Protein AF-A0A2T8IAJ4-F1 (afdb_monomer_lite)

Structure (mmCIF, N/CA/C/O backbone):
data_AF-A0A2T8IAJ4-F1
#
_entry.id   AF-A0A2T8IAJ4-F1
#
loop_
_atom_site.group_PDB
_atom_site.id
_atom_site.type_symbol
_atom_site.label_atom_id
_atom_site.label_alt_id
_atom_site.label_comp_id
_atom_site.label_asym_id
_atom_site.label_entity_id
_atom_site.label_seq_id
_atom_site.pdbx_PDB_ins_code
_atom_site.Cartn_x
_atom_site.Cartn_y
_atom_site.Cartn_z
_atom_site.occupancy
_atom_site.B_iso_or_equiv
_atom_site.auth_seq_id
_atom_site.auth_comp_id
_atom_site.auth_asym_id
_atom_site.auth_atom_id
_atom_site.pdbx_PDB_model_num
ATOM 1 N N . MET A 1 1 ? 11.939 7.339 -14.508 1.00 41.97 1 MET A N 1
ATOM 2 C CA . MET A 1 1 ? 11.240 7.092 -13.224 1.00 41.97 1 MET A CA 1
ATOM 3 C C . MET A 1 1 ? 10.859 5.625 -13.184 1.00 41.97 1 MET A C 1
ATOM 5 O O . MET A 1 1 ? 10.717 5.041 -14.252 1.00 41.97 1 MET A O 1
ATOM 9 N N . ALA A 1 2 ? 10.735 5.031 -12.002 1.00 38.81 2 ALA A N 1
ATOM 10 C CA . ALA A 1 2 ? 10.486 3.601 -11.859 1.00 38.81 2 ALA A CA 1
ATOM 11 C C . ALA A 1 2 ? 9.264 3.359 -10.969 1.00 38.81 2 ALA A C 1
ATOM 13 O O . ALA A 1 2 ? 9.133 3.979 -9.912 1.00 38.81 2 ALA A O 1
ATOM 14 N N . LEU A 1 3 ? 8.373 2.461 -11.394 1.00 39.28 3 LEU A N 1
ATOM 15 C CA . LEU A 1 3 ? 7.238 2.031 -10.581 1.00 39.28 3 LEU A CA 1
ATOM 16 C C . LEU A 1 3 ? 7.449 0.624 -10.033 1.00 39.28 3 LEU A C 1
ATOM 18 O O . LEU A 1 3 ? 7.716 -0.317 -10.775 1.00 39.28 3 LEU A O 1
ATOM 22 N N . LEU A 1 4 ? 7.289 0.491 -8.726 1.00 46.84 4 LEU A N 1
ATOM 23 C CA . LEU A 1 4 ? 7.459 -0.743 -7.983 1.00 46.84 4 LEU A CA 1
ATOM 24 C C . LEU A 1 4 ? 6.088 -1.377 -7.756 1.00 46.84 4 LEU A C 1
ATOM 26 O O . LEU A 1 4 ? 5.182 -0.752 -7.197 1.00 46.84 4 LEU A O 1
ATOM 30 N N . ALA A 1 5 ? 5.927 -2.603 -8.246 1.00 44.56 5 ALA A N 1
ATOM 31 C CA . ALA A 1 5 ? 4.664 -3.324 -8.228 1.00 44.56 5 ALA A CA 1
ATOM 32 C C . ALA A 1 5 ? 4.639 -4.342 -7.079 1.00 44.56 5 ALA A C 1
ATOM 34 O O . ALA A 1 5 ? 5.303 -5.372 -7.156 1.00 44.56 5 ALA A O 1
ATOM 35 N N . GLY A 1 6 ? 3.836 -4.081 -6.045 1.00 43.84 6 GLY A N 1
ATOM 36 C CA . GLY A 1 6 ? 3.413 -5.094 -5.077 1.00 43.84 6 GLY A CA 1
ATOM 37 C C . GLY A 1 6 ? 2.005 -5.569 -5.431 1.00 43.84 6 GLY A C 1
ATOM 38 O O . GLY A 1 6 ? 1.082 -4.761 -5.503 1.00 43.84 6 GLY A O 1
ATOM 39 N N . LYS A 1 7 ? 1.809 -6.867 -5.687 1.00 41.94 7 LYS A N 1
ATOM 40 C CA . LYS A 1 7 ? 0.463 -7.419 -5.920 1.00 41.94 7 LYS A CA 1
ATOM 41 C C . LYS A 1 7 ? -0.254 -7.565 -4.581 1.00 41.94 7 LYS A C 1
ATOM 43 O O . LYS A 1 7 ? 0.134 -8.390 -3.762 1.00 41.94 7 LYS A O 1
ATOM 48 N N . MET A 1 8 ? -1.322 -6.801 -4.376 1.00 47.12 8 MET A N 1
ATOM 49 C CA . MET A 1 8 ? -2.191 -6.968 -3.212 1.00 47.12 8 MET A CA 1
ATOM 50 C C . MET A 1 8 ? -3.270 -8.019 -3.482 1.00 47.12 8 MET A C 1
ATOM 52 O O . MET A 1 8 ? -3.908 -8.016 -4.533 1.00 47.12 8 MET A O 1
ATOM 56 N N . LEU A 1 9 ? -3.504 -8.906 -2.511 1.00 38.12 9 LEU A N 1
ATOM 57 C CA . LEU A 1 9 ? -4.475 -10.005 -2.615 1.00 38.12 9 LEU A CA 1
ATOM 58 C C . LEU A 1 9 ? -5.946 -9.548 -2.523 1.00 38.12 9 LEU A C 1
ATOM 60 O O . LEU A 1 9 ? -6.842 -10.307 -2.891 1.00 38.12 9 LEU A O 1
ATOM 64 N N . HIS A 1 10 ? -6.220 -8.309 -2.092 1.00 46.50 10 HIS A N 1
ATOM 65 C CA . HIS A 1 10 ? -7.581 -7.794 -1.905 1.00 46.50 10 HIS A CA 1
ATOM 66 C C . HIS A 1 10 ? -7.793 -6.387 -2.477 1.00 46.50 10 HIS A C 1
ATOM 68 O O . HIS A 1 10 ? -6.981 -5.490 -2.279 1.00 46.50 10 HIS A O 1
ATOM 74 N N . LYS A 1 11 ? -8.942 -6.188 -3.145 1.00 48.12 11 LYS A N 1
ATOM 75 C CA . LYS A 1 11 ? -9.409 -4.883 -3.646 1.00 48.12 11 LYS A CA 1
ATOM 76 C C . LYS A 1 11 ? -10.059 -4.078 -2.509 1.00 48.12 11 LYS A C 1
ATOM 78 O O . LYS A 1 11 ? -11.128 -4.488 -2.047 1.00 48.12 11 LYS A O 1
ATOM 83 N N . PRO A 1 12 ? -9.492 -2.940 -2.076 1.00 52.91 12 PRO A N 1
ATOM 84 C CA . PRO A 1 12 ? -10.069 -2.149 -0.996 1.00 52.91 12 PRO A CA 1
ATOM 85 C C . PRO A 1 12 ? -11.301 -1.355 -1.468 1.00 52.91 12 PRO A C 1
ATOM 87 O O . PRO A 1 12 ? -11.383 -0.925 -2.621 1.00 52.91 12 PRO A O 1
ATOM 90 N N . LYS A 1 13 ? -12.269 -1.132 -0.569 1.00 61.12 13 LYS A N 1
ATOM 91 C CA . LYS A 1 13 ? -13.369 -0.169 -0.782 1.00 61.12 13 LYS A CA 1
ATOM 92 C C . LYS A 1 13 ? -12.798 1.251 -0.942 1.00 61.12 13 LYS A C 1
ATOM 94 O O . LYS A 1 13 ? -11.715 1.540 -0.453 1.00 61.12 13 LYS A O 1
ATOM 99 N N . GLN A 1 14 ? -13.527 2.154 -1.600 1.00 60.19 14 GLN A N 1
ATOM 100 C CA . GLN A 1 14 ? -13.014 3.482 -1.979 1.00 60.19 14 GLN A CA 1
ATOM 101 C C . GLN A 1 14 ? -12.455 4.308 -0.800 1.00 60.19 14 GLN A C 1
ATOM 103 O O . GLN A 1 14 ? -11.420 4.942 -0.962 1.00 60.19 14 GLN A O 1
ATOM 108 N N . TYR A 1 15 ? -13.058 4.209 0.390 1.00 72.31 15 TYR A N 1
ATOM 109 C CA . TYR A 1 15 ? -12.561 4.871 1.604 1.00 72.31 15 TYR A CA 1
ATOM 110 C C . TYR A 1 15 ? -11.241 4.275 2.135 1.00 72.31 15 TYR A C 1
ATOM 112 O O . TYR A 1 15 ? -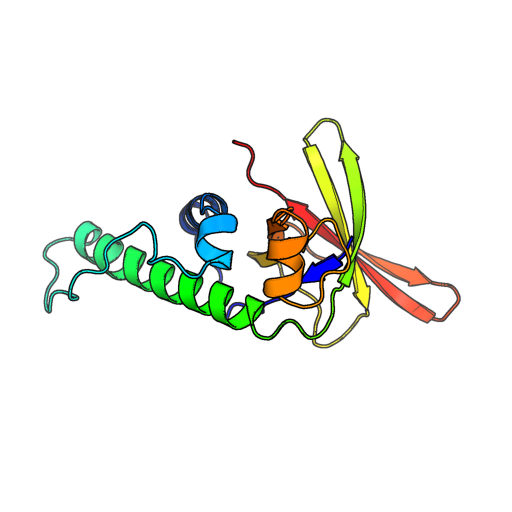10.393 5.012 2.618 1.00 72.31 15 TYR A O 1
ATOM 120 N N . LEU A 1 16 ? -11.022 2.959 1.986 1.00 78.56 16 LEU A N 1
ATOM 121 C CA . LEU A 1 16 ? -9.751 2.311 2.342 1.00 78.56 16 LEU A CA 1
ATOM 122 C C . LEU A 1 16 ? -8.620 2.794 1.430 1.00 78.56 16 LEU A C 1
ATOM 124 O O . LEU A 1 16 ? -7.495 2.960 1.876 1.00 78.56 16 LEU A O 1
ATOM 128 N N . VAL A 1 17 ? -8.914 3.016 0.145 1.00 76.88 17 VAL A N 1
ATOM 129 C CA . VAL A 1 17 ? -7.918 3.511 -0.815 1.00 76.88 17 VAL A CA 1
ATOM 130 C C . VAL A 1 17 ? -7.477 4.928 -0.458 1.00 76.88 17 VAL A C 1
ATOM 132 O O . VAL A 1 17 ? -6.286 5.211 -0.490 1.00 76.88 17 VAL A O 1
ATOM 135 N N . GLU A 1 18 ? -8.416 5.809 -0.119 1.00 80.38 18 GLU A N 1
ATOM 136 C CA . GLU A 1 18 ? -8.105 7.180 0.304 1.00 80.38 18 GLU A CA 1
ATOM 137 C C . GLU A 1 18 ? -7.260 7.189 1.582 1.00 80.38 18 GLU A C 1
ATOM 139 O O . GLU A 1 18 ? -6.265 7.903 1.651 1.00 80.38 18 GLU A O 1
ATOM 144 N N . GLU A 1 19 ? -7.584 6.327 2.546 1.00 86.31 19 GLU A N 1
ATOM 145 C CA . GLU A 1 19 ? -6.807 6.196 3.777 1.00 86.31 19 GLU A CA 1
ATOM 146 C C . GLU A 1 19 ? -5.396 5.648 3.534 1.00 86.31 19 GLU A C 1
ATOM 148 O O . GLU A 1 19 ? -4.432 6.209 4.043 1.00 86.31 19 GLU A O 1
ATOM 153 N N . VAL A 1 20 ? -5.226 4.616 2.705 1.00 85.12 20 VAL A N 1
ATOM 154 C CA . VAL A 1 20 ? -3.886 4.090 2.383 1.00 85.12 20 VAL A CA 1
ATOM 155 C C . VAL A 1 20 ? -3.047 5.125 1.636 1.00 85.12 20 VAL A C 1
ATOM 157 O O . VAL A 1 20 ? -1.858 5.276 1.909 1.00 85.12 20 VAL A O 1
ATOM 160 N N . LEU A 1 21 ? -3.658 5.876 0.716 1.00 83.00 21 LEU A N 1
ATOM 161 C CA . LEU A 1 21 ? -2.965 6.956 0.017 1.00 83.00 21 LEU A CA 1
ATOM 162 C C . LEU A 1 21 ? -2.614 8.140 0.937 1.00 83.00 21 LEU A C 1
ATOM 164 O O . LEU A 1 21 ? -1.784 8.963 0.554 1.00 83.00 21 LEU A O 1
ATOM 168 N N . SER A 1 22 ? -3.215 8.213 2.131 1.00 83.38 22 SER A N 1
ATOM 169 C CA . SER A 1 22 ? -2.906 9.218 3.153 1.00 83.38 22 SER A CA 1
ATOM 170 C C . SER A 1 22 ? -1.656 8.965 3.955 1.00 83.38 22 SER A C 1
ATOM 172 O O . SER A 1 22 ? -1.155 9.874 4.621 1.00 83.38 22 SER A O 1
ATOM 174 N N . TRP A 1 23 ? -1.154 7.738 3.915 1.00 86.56 23 TRP A N 1
ATOM 175 C CA . TRP A 1 23 ? -0.041 7.365 4.755 1.00 86.56 23 TRP A CA 1
ATOM 176 C C . TRP A 1 23 ? 1.245 8.053 4.320 1.00 86.56 23 TRP A C 1
ATOM 178 O O . TRP A 1 23 ? 1.561 8.196 3.138 1.00 86.56 23 TRP A O 1
ATOM 188 N N . SER A 1 24 ? 2.022 8.440 5.325 1.00 86.06 24 SER A N 1
ATOM 189 C CA . SER A 1 24 ? 3.367 8.955 5.136 1.00 86.06 24 SER A CA 1
ATOM 190 C C . SER A 1 24 ? 4.256 7.852 4.567 1.00 86.06 24 SER A C 1
ATOM 192 O O . SER A 1 24 ? 4.633 6.909 5.264 1.00 86.06 24 SER A O 1
ATOM 194 N N . VAL A 1 25 ? 4.620 7.982 3.290 1.00 83.31 25 VAL A N 1
ATOM 195 C CA . VAL A 1 25 ? 5.562 7.059 2.637 1.00 83.31 25 VAL A CA 1
ATOM 196 C C . VAL A 1 25 ? 6.898 7.052 3.364 1.00 83.31 25 VAL A C 1
ATOM 198 O O . VAL A 1 25 ? 7.505 5.997 3.504 1.00 83.31 25 VAL A O 1
ATOM 201 N N . HIS A 1 26 ? 7.327 8.200 3.891 1.00 84.62 26 HIS A N 1
ATOM 202 C CA . HIS A 1 26 ? 8.533 8.281 4.702 1.00 84.62 26 HIS A CA 1
ATOM 203 C C . HIS A 1 26 ? 8.447 7.396 5.951 1.00 84.62 26 HIS A C 1
ATOM 205 O O . HIS A 1 26 ? 9.375 6.635 6.206 1.00 84.62 26 HIS A O 1
ATOM 211 N N . ASP A 1 27 ? 7.332 7.437 6.688 1.00 88.25 27 ASP A N 1
ATOM 212 C CA . ASP A 1 27 ? 7.157 6.621 7.896 1.00 88.25 27 ASP A CA 1
ATOM 213 C C . ASP A 1 27 ? 7.130 5.119 7.578 1.00 88.25 27 ASP A C 1
ATOM 215 O O . ASP A 1 27 ? 7.699 4.325 8.329 1.00 88.25 27 ASP A O 1
ATOM 219 N N . ILE A 1 28 ? 6.549 4.738 6.436 1.00 86.69 28 ILE A N 1
ATOM 220 C CA . ILE A 1 28 ? 6.593 3.361 5.922 1.00 86.69 28 ILE A CA 1
ATOM 221 C C . ILE A 1 28 ? 8.036 2.964 5.572 1.00 86.69 28 ILE A C 1
ATOM 223 O O . ILE A 1 28 ? 8.492 1.890 5.960 1.00 86.69 28 ILE A O 1
ATOM 227 N N . LEU A 1 29 ? 8.780 3.832 4.874 1.00 84.44 29 LEU A N 1
ATOM 228 C CA . LEU A 1 29 ? 10.162 3.569 4.460 1.00 84.44 29 LEU A CA 1
ATOM 229 C C . LEU A 1 29 ? 11.094 3.338 5.654 1.00 84.44 29 LEU A C 1
ATOM 231 O O . LEU A 1 29 ? 11.974 2.488 5.577 1.00 84.44 29 LEU A O 1
ATOM 235 N N . ILE A 1 30 ? 10.902 4.061 6.759 1.00 88.19 30 ILE A N 1
ATOM 236 C CA . ILE A 1 30 ? 11.674 3.855 7.996 1.00 88.19 30 ILE A CA 1
ATOM 237 C C . ILE A 1 30 ? 11.054 2.803 8.927 1.00 88.19 30 ILE A C 1
ATOM 239 O O . ILE A 1 30 ? 11.520 2.644 10.053 1.00 88.19 30 ILE A O 1
ATOM 243 N N . GLN A 1 31 ? 10.017 2.092 8.471 1.00 86.81 31 GLN A N 1
ATOM 244 C CA . GLN A 1 31 ? 9.326 1.028 9.204 1.00 86.81 31 GLN A CA 1
ATOM 245 C C . GLN A 1 31 ? 8.823 1.460 10.587 1.00 86.81 31 GLN A C 1
ATOM 247 O O . GLN A 1 31 ? 8.925 0.720 11.569 1.00 86.81 31 GLN A O 1
ATOM 252 N N . LYS A 1 32 ? 8.264 2.668 10.689 1.00 91.38 32 LYS A N 1
ATOM 253 C CA . LYS A 1 32 ? 7.556 3.062 11.910 1.00 91.38 32 LYS A CA 1
ATOM 254 C C . LYS A 1 32 ? 6.336 2.161 12.146 1.00 91.38 32 LYS A C 1
ATOM 256 O O . LYS A 1 32 ? 5.818 1.551 11.210 1.00 91.38 32 LYS A O 1
ATOM 261 N N . PRO A 1 33 ? 5.836 2.096 13.389 1.00 89.69 33 PRO A N 1
ATOM 262 C CA . PRO A 1 33 ? 4.530 1.511 13.651 1.00 89.69 33 PRO A CA 1
ATOM 263 C C . PRO A 1 33 ? 3.439 2.195 12.806 1.00 89.69 33 PRO A C 1
ATOM 265 O O . PRO A 1 33 ? 3.539 3.404 12.562 1.00 89.69 33 PRO A O 1
ATOM 268 N N . PRO A 1 34 ? 2.397 1.457 12.383 1.00 89.06 34 PRO A N 1
ATOM 269 C CA . PRO A 1 34 ? 1.283 2.033 11.639 1.00 89.06 34 PRO A CA 1
ATOM 270 C C . PRO A 1 34 ? 0.602 3.160 12.437 1.00 89.06 34 PRO A C 1
ATOM 272 O O . PRO A 1 34 ? 0.543 3.097 13.667 1.00 89.06 34 PRO A O 1
ATOM 275 N N . PRO A 1 35 ? 0.031 4.179 11.767 1.00 85.25 35 PRO A N 1
ATOM 276 C CA . PRO A 1 35 ? -0.564 5.353 12.417 1.00 85.25 35 PRO A CA 1
ATOM 277 C C . PRO A 1 35 ? -1.944 5.086 13.051 1.00 85.25 35 PRO A C 1
ATOM 279 O O . PRO A 1 35 ? -2.682 6.020 13.360 1.00 85.25 35 PRO A O 1
ATOM 282 N N . PHE A 1 36 ? -2.319 3.821 13.232 1.00 85.44 36 PHE A N 1
ATOM 283 C CA . PHE A 1 36 ? -3.607 3.387 13.761 1.00 85.44 36 PHE A CA 1
ATOM 284 C C . PHE A 1 36 ? -3.417 2.227 14.738 1.00 85.44 36 PHE A C 1
ATOM 286 O O . PHE A 1 36 ? -2.457 1.462 14.659 1.00 85.44 36 PHE A O 1
ATOM 293 N N . MET A 1 37 ? -4.363 2.086 15.662 1.00 84.12 37 MET A N 1
ATOM 294 C CA . MET A 1 37 ? -4.344 1.032 16.672 1.00 84.12 37 MET A CA 1
ATOM 295 C C . MET A 1 37 ? -5.182 -0.156 16.215 1.00 84.12 37 MET A C 1
ATOM 297 O O . MET A 1 37 ? -6.328 0.007 15.795 1.00 84.12 37 MET A O 1
ATOM 301 N N . VAL A 1 38 ? -4.633 -1.360 16.343 1.00 84.75 38 VAL A N 1
ATOM 302 C CA . VAL A 1 38 ? -5.407 -2.596 16.218 1.00 84.75 38 VAL A CA 1
ATOM 303 C C . VAL A 1 38 ? -5.789 -3.059 17.613 1.00 84.75 38 VAL A C 1
ATOM 305 O O . VAL A 1 38 ? -4.930 -3.382 18.431 1.00 84.75 38 VAL A O 1
ATOM 308 N N . GLU A 1 39 ? -7.088 -3.059 17.885 1.00 84.75 39 GLU A N 1
ATOM 309 C CA . GLU A 1 39 ? -7.646 -3.605 19.116 1.00 84.75 39 GLU A CA 1
ATOM 310 C C . GLU A 1 39 ? -7.940 -5.099 18.944 1.00 84.75 39 GLU A C 1
ATOM 312 O O .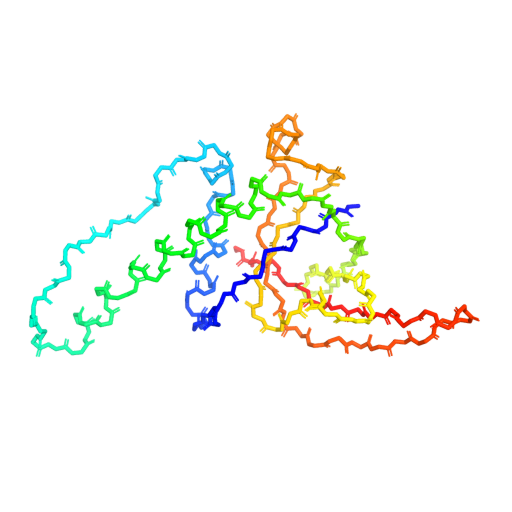 GLU A 1 39 ? -8.148 -5.592 17.832 1.00 84.75 39 GLU A O 1
ATOM 317 N N . THR A 1 40 ? -7.969 -5.830 20.056 1.00 86.50 40 THR A N 1
ATOM 318 C CA . THR A 1 40 ? -8.397 -7.231 20.068 1.00 86.50 40 THR A CA 1
ATOM 319 C C . THR A 1 40 ? -9.812 -7.345 19.509 1.00 86.50 40 THR A C 1
ATOM 321 O O . THR A 1 40 ? -10.712 -6.644 19.970 1.00 86.50 40 THR A O 1
ATOM 324 N N . ILE A 1 41 ? -10.022 -8.248 18.545 1.00 86.38 41 ILE A N 1
ATOM 325 C CA . ILE A 1 41 ? -11.347 -8.499 17.964 1.00 86.38 41 ILE A CA 1
ATOM 326 C C . ILE A 1 41 ? -12.289 -8.978 19.077 1.00 86.38 41 ILE A C 1
ATOM 328 O O . ILE A 1 41 ? -12.020 -10.021 19.682 1.00 86.38 41 ILE A O 1
ATOM 332 N N . PRO A 1 42 ? -13.392 -8.262 19.351 1.00 85.44 42 PRO A N 1
ATOM 333 C CA . PRO A 1 42 ? -14.411 -8.739 20.272 1.00 85.44 42 PRO A CA 1
ATOM 334 C C . PRO A 1 42 ? -14.992 -10.074 19.802 1.00 85.44 42 PRO A C 1
ATOM 336 O O . PRO A 1 42 ? -15.208 -10.284 18.609 1.00 85.44 42 PRO A O 1
ATOM 339 N N . THR A 1 43 ? -15.308 -10.969 20.736 1.00 89.38 43 THR A N 1
ATOM 340 C CA . THR A 1 43 ? -15.987 -12.236 20.410 1.00 89.38 43 THR A CA 1
ATOM 341 C C . THR A 1 43 ? -17.416 -12.023 19.914 1.00 89.38 43 THR A C 1
ATOM 343 O O . THR A 1 43 ? -17.970 -12.892 19.248 1.00 89.38 43 THR A O 1
ATOM 346 N N . GLU A 1 44 ? -18.012 -10.869 20.221 1.00 90.38 44 GLU A N 1
ATOM 347 C CA . GLU A 1 44 ? -19.379 -10.509 19.859 1.00 90.38 44 GLU A CA 1
ATOM 348 C C . GLU A 1 44 ? -19.472 -9.027 19.485 1.00 90.38 44 GLU A C 1
ATOM 350 O O . GLU A 1 44 ? -18.801 -8.175 20.070 1.00 90.38 44 GLU A O 1
ATOM 355 N N . PHE A 1 45 ? -20.360 -8.710 18.543 1.00 89.50 45 PHE A N 1
ATOM 356 C CA . PHE A 1 45 ? -20.636 -7.343 18.110 1.00 89.50 45 PHE A CA 1
ATOM 357 C C . PHE A 1 45 ? -22.107 -7.018 18.331 1.00 89.50 45 PHE A C 1
ATOM 359 O O . PHE A 1 45 ? -22.984 -7.740 17.862 1.00 89.50 45 PHE A O 1
ATOM 366 N N . LYS A 1 46 ? -22.386 -5.907 19.021 1.00 85.56 46 LYS A N 1
ATOM 367 C CA . LYS A 1 46 ? -23.765 -5.474 19.295 1.00 85.56 46 LYS A CA 1
ATOM 368 C C . LYS A 1 46 ? -24.419 -4.826 18.078 1.00 85.56 46 LYS A C 1
ATOM 370 O O . LYS A 1 46 ? -25.626 -4.948 17.895 1.00 85.56 46 LYS A O 1
ATOM 375 N N . ILE A 1 47 ? -23.626 -4.137 17.257 1.00 84.50 47 ILE A N 1
ATOM 376 C CA . ILE A 1 47 ? -24.080 -3.442 16.050 1.00 84.50 47 ILE A CA 1
ATOM 377 C C . ILE A 1 47 ? -23.068 -3.598 14.909 1.00 84.50 47 ILE A C 1
ATOM 379 O O . ILE A 1 47 ? -21.868 -3.761 15.126 1.00 84.50 47 ILE A O 1
ATOM 383 N N . GLY A 1 48 ? -23.548 -3.500 13.665 1.00 81.00 48 GLY A N 1
ATOM 384 C CA . GLY A 1 48 ? -22.711 -3.674 12.469 1.00 81.00 48 GLY A CA 1
ATOM 385 C C . GLY A 1 48 ? -21.610 -2.617 12.291 1.00 81.00 48 GLY A C 1
ATOM 386 O O . GLY A 1 48 ? -20.628 -2.866 11.589 1.00 81.00 48 GLY A O 1
ATOM 387 N N . VAL A 1 49 ? -21.743 -1.454 12.937 1.00 80.44 49 VAL A N 1
ATOM 388 C CA . VAL A 1 49 ? -20.708 -0.406 12.943 1.00 80.44 49 VAL A CA 1
ATOM 389 C C . VAL A 1 49 ? -19.470 -0.875 13.708 1.00 80.44 49 VAL A C 1
ATOM 391 O O . VAL A 1 49 ? -18.363 -0.740 13.192 1.00 80.44 49 VAL A O 1
ATOM 394 N N . ASP A 1 50 ? -19.652 -1.498 14.875 1.00 79.88 50 ASP A N 1
ATOM 395 C CA . ASP A 1 50 ? -18.550 -2.016 15.696 1.00 79.88 50 ASP A CA 1
ATOM 396 C C . ASP A 1 50 ? -17.804 -3.137 14.968 1.00 79.88 50 ASP A C 1
ATOM 398 O O . ASP A 1 50 ? -16.575 -3.147 14.928 1.00 79.88 50 ASP A O 1
ATOM 402 N N . TYR A 1 51 ? -18.555 -4.028 14.309 1.00 84.19 51 TYR A N 1
ATOM 403 C CA . TYR A 1 51 ? -17.993 -5.060 13.436 1.00 84.19 51 TYR A CA 1
ATOM 404 C C . TYR A 1 51 ? -17.136 -4.438 12.331 1.00 84.19 51 TYR A C 1
ATOM 406 O O . TYR A 1 51 ? -15.966 -4.777 12.164 1.00 84.19 51 TYR A O 1
ATOM 414 N N . SER A 1 52 ? -17.703 -3.482 11.592 1.00 83.44 52 SER A N 1
ATOM 415 C CA . SER A 1 52 ? -17.011 -2.852 10.465 1.00 83.44 52 SER A CA 1
ATOM 416 C C . SER A 1 52 ? -15.734 -2.143 10.915 1.00 83.44 52 SER A C 1
ATOM 418 O O . SER A 1 52 ? -14.720 -2.241 10.230 1.00 83.44 52 SER A O 1
ATOM 420 N N . LYS A 1 53 ? -15.760 -1.480 12.077 1.00 81.25 53 LYS A N 1
ATOM 421 C CA . LYS A 1 53 ? -14.607 -0.775 12.646 1.00 81.25 53 LYS A CA 1
ATOM 422 C C . LYS A 1 53 ? -13.501 -1.731 13.105 1.00 81.25 53 LYS A C 1
ATOM 424 O O . LYS A 1 53 ? -12.336 -1.468 12.822 1.00 81.25 53 LYS A O 1
ATOM 429 N N . ALA A 1 54 ? -13.845 -2.843 13.758 1.00 82.12 54 ALA A N 1
ATOM 430 C CA . ALA A 1 54 ? -12.856 -3.817 14.227 1.00 82.12 54 ALA A CA 1
ATOM 431 C C . ALA A 1 54 ? -12.069 -4.445 13.066 1.00 82.12 54 ALA A C 1
ATOM 433 O O . ALA A 1 54 ? -10.843 -4.531 13.110 1.00 82.12 54 ALA A O 1
ATOM 434 N N . PHE A 1 55 ? -12.761 -4.824 11.989 1.00 87.12 55 PHE A N 1
ATOM 435 C CA . PHE A 1 55 ? -12.108 -5.399 10.811 1.00 87.12 55 PHE A CA 1
ATOM 436 C C . PHE A 1 55 ? -11.432 -4.355 9.918 1.00 87.12 55 PHE A C 1
ATOM 438 O O . PHE A 1 55 ? -10.481 -4.694 9.219 1.00 87.12 55 PHE A O 1
ATOM 445 N N . HIS A 1 56 ? -11.867 -3.092 9.956 1.00 87.62 56 HIS A N 1
ATOM 446 C CA . HIS A 1 56 ? -11.228 -1.999 9.216 1.00 87.62 56 HIS A CA 1
ATOM 447 C C . HIS A 1 56 ? -9.741 -1.871 9.555 1.00 87.62 56 HIS A C 1
ATOM 449 O O . HIS A 1 56 ? -8.901 -1.996 8.668 1.00 87.62 56 HIS A O 1
ATOM 455 N N . ASN A 1 57 ? -9.407 -1.720 10.840 1.00 86.38 57 ASN A N 1
ATOM 456 C CA . ASN A 1 57 ? -8.017 -1.530 11.268 1.00 86.38 57 ASN A CA 1
ATOM 457 C C . ASN A 1 57 ? -7.151 -2.771 11.009 1.00 86.38 57 ASN A C 1
ATOM 459 O O . ASN A 1 57 ? -5.962 -2.642 10.735 1.00 86.38 57 ASN A O 1
ATOM 463 N N . LEU A 1 58 ? -7.739 -3.969 11.047 1.00 88.88 58 LEU A N 1
ATOM 464 C CA . LEU A 1 58 ? -7.040 -5.206 10.691 1.00 88.88 58 LEU A CA 1
ATOM 465 C C . LEU A 1 58 ? -6.710 -5.276 9.205 1.00 88.88 58 LEU A C 1
ATOM 467 O O . LEU A 1 58 ? -5.597 -5.647 8.843 1.00 88.88 58 LEU A O 1
ATOM 471 N N . ILE A 1 59 ? -7.659 -4.890 8.350 1.00 89.06 59 ILE A N 1
ATOM 472 C CA . ILE A 1 59 ? -7.418 -4.793 6.911 1.00 89.06 59 ILE A CA 1
ATOM 473 C C . ILE A 1 59 ? -6.308 -3.774 6.656 1.00 89.06 59 ILE A C 1
ATOM 475 O O . ILE A 1 59 ? -5.383 -4.069 5.911 1.00 89.06 59 ILE A O 1
ATOM 479 N N . LEU A 1 60 ? -6.344 -2.607 7.301 1.00 88.31 60 LEU A N 1
ATOM 480 C CA . LEU A 1 60 ? -5.275 -1.618 7.171 1.00 88.31 60 LEU A CA 1
ATOM 481 C C . LEU A 1 60 ? -3.922 -2.146 7.658 1.00 88.31 60 LEU A C 1
ATOM 483 O O . LEU A 1 60 ? -2.919 -1.907 6.995 1.00 88.31 60 LEU A O 1
ATOM 487 N N . LEU A 1 61 ? -3.877 -2.890 8.767 1.00 90.06 61 LEU A N 1
ATOM 488 C CA . LEU A 1 61 ? -2.638 -3.489 9.268 1.00 90.06 61 LEU A CA 1
ATOM 489 C C . LEU A 1 61 ? -2.040 -4.469 8.253 1.00 90.06 61 LEU A C 1
ATOM 491 O O . LEU A 1 61 ? -0.842 -4.435 7.981 1.00 90.06 61 LEU A O 1
ATOM 495 N N . GLU A 1 62 ? -2.882 -5.311 7.663 1.00 89.38 62 GLU A N 1
ATOM 496 C CA . GLU A 1 62 ? -2.476 -6.242 6.614 1.00 89.38 62 GLU A CA 1
ATOM 497 C C . GLU A 1 62 ? -1.958 -5.493 5.377 1.00 89.38 62 GLU A C 1
ATOM 499 O O . GLU A 1 62 ? -0.930 -5.852 4.806 1.00 89.38 62 GLU A O 1
ATOM 504 N N . ILE A 1 63 ? -2.621 -4.406 4.971 1.00 86.94 63 ILE A N 1
ATOM 505 C CA . ILE A 1 63 ? -2.159 -3.563 3.860 1.00 86.94 63 ILE A CA 1
ATOM 506 C C . ILE A 1 63 ? -0.807 -2.915 4.192 1.00 86.94 63 ILE A C 1
ATOM 508 O O . ILE A 1 63 ? 0.090 -2.935 3.351 1.00 86.94 63 ILE A O 1
ATOM 512 N N . TRP A 1 64 ? -0.638 -2.388 5.407 1.00 88.62 64 TRP A N 1
ATOM 513 C CA . TRP A 1 64 ? 0.617 -1.801 5.879 1.00 88.62 64 TRP A CA 1
ATOM 514 C C . TRP A 1 64 ? 1.772 -2.797 5.771 1.00 88.62 64 TRP A C 1
ATOM 516 O O . TRP A 1 64 ? 2.779 -2.508 5.125 1.00 88.62 64 TRP A O 1
ATOM 526 N N . HIS A 1 65 ? 1.607 -4.001 6.326 1.00 87.00 65 HIS A N 1
ATOM 527 C CA . HIS A 1 65 ? 2.634 -5.040 6.257 1.00 87.00 65 HIS A CA 1
ATOM 528 C C . HIS A 1 65 ? 2.923 -5.491 4.826 1.00 87.00 65 HIS A C 1
ATOM 530 O O . HIS A 1 65 ? 4.086 -5.690 4.485 1.00 87.00 65 HIS A O 1
ATOM 536 N N . ASN A 1 66 ? 1.903 -5.592 3.971 1.00 84.19 66 ASN A N 1
ATOM 537 C CA . ASN A 1 66 ? 2.098 -5.931 2.564 1.00 84.19 66 ASN A CA 1
ATOM 538 C C . ASN A 1 66 ? 2.902 -4.857 1.815 1.00 84.19 66 ASN A C 1
ATOM 540 O O . ASN A 1 66 ? 3.767 -5.200 1.012 1.00 84.19 66 ASN A O 1
ATOM 544 N N . ILE A 1 67 ? 2.672 -3.568 2.095 1.00 82.94 67 ILE A N 1
ATOM 545 C CA . ILE A 1 67 ? 3.478 -2.479 1.520 1.00 82.94 67 ILE A CA 1
ATOM 546 C C . ILE A 1 67 ? 4.917 -2.549 2.042 1.00 82.94 67 ILE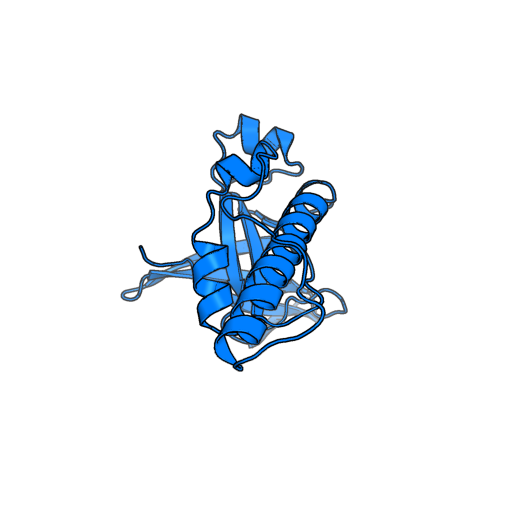 A C 1
ATOM 548 O O . ILE A 1 67 ? 5.848 -2.449 1.242 1.00 82.94 67 ILE A O 1
ATOM 552 N N . CYS A 1 68 ? 5.113 -2.759 3.348 1.00 84.50 68 CYS A N 1
ATOM 553 C CA . CYS A 1 68 ? 6.446 -2.942 3.918 1.00 84.50 68 CYS A CA 1
ATOM 554 C C . CYS A 1 68 ? 7.171 -4.118 3.245 1.00 84.50 68 CYS A C 1
ATOM 556 O O . CYS A 1 68 ? 8.242 -3.923 2.682 1.00 84.50 68 CYS A O 1
ATOM 558 N N . SER A 1 69 ? 6.564 -5.305 3.200 1.00 82.69 69 SER A N 1
ATOM 559 C CA . SER A 1 69 ? 7.165 -6.481 2.558 1.00 82.69 69 SER A CA 1
ATOM 560 C C . SER A 1 69 ? 7.496 -6.221 1.086 1.00 82.69 69 SER A C 1
ATOM 562 O O . SER A 1 69 ? 8.604 -6.503 0.641 1.00 82.69 69 SER A O 1
ATOM 564 N N . ALA A 1 70 ? 6.582 -5.606 0.329 1.00 77.38 70 ALA A N 1
ATOM 565 C CA . ALA A 1 70 ? 6.812 -5.297 -1.082 1.00 77.38 70 ALA A CA 1
ATOM 566 C C . ALA A 1 70 ? 7.964 -4.299 -1.305 1.00 77.38 70 ALA A C 1
ATOM 568 O O . ALA A 1 70 ? 8.629 -4.356 -2.338 1.00 77.38 70 ALA A O 1
ATOM 569 N N . MET A 1 71 ? 8.210 -3.387 -0.358 1.00 77.50 71 MET A N 1
ATOM 570 C CA . MET A 1 71 ? 9.365 -2.482 -0.393 1.00 77.50 71 MET A CA 1
ATOM 571 C C . MET A 1 71 ? 10.698 -3.190 -0.117 1.00 77.50 71 MET A C 1
ATOM 573 O O . MET A 1 71 ? 11.738 -2.689 -0.543 1.00 77.50 71 MET A O 1
ATOM 577 N N . ASP A 1 72 ? 10.688 -4.310 0.601 1.00 76.62 72 ASP A N 1
ATOM 578 C CA . ASP A 1 72 ? 11.893 -5.109 0.843 1.00 76.62 72 ASP A CA 1
ATOM 579 C C . ASP A 1 72 ? 12.220 -6.011 -0.356 1.00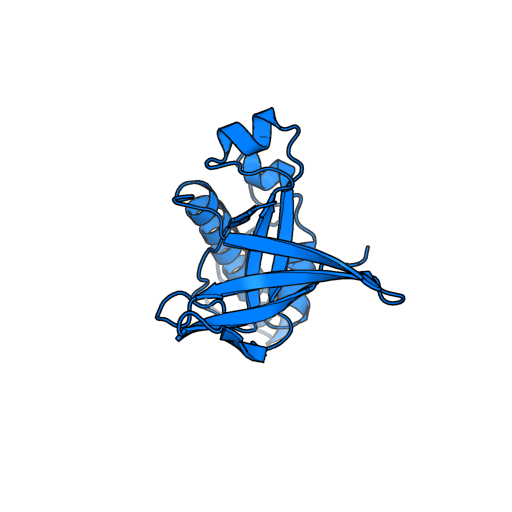 76.62 72 ASP A C 1
ATOM 581 O O . ASP A 1 72 ? 13.384 -6.154 -0.727 1.00 76.62 72 ASP A O 1
ATOM 585 N N . ASP A 1 73 ? 11.190 -6.505 -1.046 1.00 70.75 73 ASP A N 1
ATOM 586 C CA . ASP A 1 73 ? 11.309 -7.400 -2.204 1.00 70.75 73 ASP A CA 1
ATOM 587 C C . ASP A 1 73 ? 11.393 -6.668 -3.560 1.00 70.75 73 ASP A C 1
ATOM 589 O O . ASP A 1 73 ? 11.056 -7.220 -4.617 1.00 70.75 73 ASP A O 1
ATOM 593 N N . ILE A 1 74 ? 11.846 -5.409 -3.568 1.00 68.50 74 ILE A N 1
ATOM 594 C CA . ILE A 1 74 ? 12.011 -4.630 -4.801 1.00 68.50 74 ILE A CA 1
ATOM 595 C C . ILE A 1 74 ? 13.058 -5.307 -5.698 1.00 68.50 74 ILE A C 1
ATOM 597 O O . ILE A 1 74 ? 14.262 -5.179 -5.497 1.00 68.50 74 ILE A O 1
ATOM 601 N N . SER A 1 75 ? 12.598 -6.015 -6.729 1.00 53.75 75 SER A N 1
ATOM 602 C CA . SER A 1 75 ? 13.481 -6.738 -7.655 1.00 53.75 75 SER A CA 1
ATOM 603 C C . SER A 1 75 ? 13.735 -5.986 -8.964 1.00 53.75 75 SER A C 1
ATOM 605 O O . SER A 1 75 ? 14.802 -6.129 -9.560 1.00 53.75 75 SER A O 1
ATOM 607 N N . SER A 1 76 ? 12.787 -5.158 -9.423 1.00 60.62 76 SER A N 1
ATOM 608 C CA . SER A 1 76 ? 12.955 -4.264 -10.579 1.00 60.62 76 SER A CA 1
ATOM 609 C C . SER A 1 76 ? 11.791 -3.274 -10.705 1.00 60.62 76 SER A C 1
ATOM 611 O O . SER A 1 76 ? 10.660 -3.576 -10.329 1.00 60.62 76 SER A O 1
ATOM 613 N N . GLY A 1 77 ? 12.072 -2.081 -11.231 1.00 63.41 77 GLY A N 1
ATOM 614 C CA . GLY A 1 77 ? 11.058 -1.068 -11.514 1.00 63.41 77 GLY A CA 1
ATOM 615 C C . GLY A 1 77 ? 10.482 -1.183 -12.924 1.00 63.41 77 GLY A C 1
ATOM 616 O O . GLY A 1 77 ? 11.190 -1.535 -13.865 1.00 63.41 77 GLY A O 1
ATOM 617 N N . MET A 1 78 ? 9.201 -0.852 -13.078 1.00 69.06 78 MET A N 1
ATOM 618 C CA . MET A 1 78 ? 8.563 -0.662 -14.379 1.00 69.06 78 MET A CA 1
ATOM 619 C C . MET A 1 78 ? 8.908 0.718 -14.935 1.00 69.06 78 MET A C 1
ATOM 621 O O . MET A 1 78 ? 8.900 1.702 -14.195 1.00 69.06 78 MET A O 1
ATOM 625 N N . ASP A 1 79 ? 9.155 0.788 -16.240 1.00 69.25 79 ASP A N 1
ATOM 626 C CA . ASP A 1 79 ? 9.339 2.053 -16.948 1.00 69.25 79 ASP A CA 1
ATOM 627 C C . ASP A 1 79 ? 8.012 2.828 -17.008 1.00 69.25 79 ASP A C 1
ATOM 629 O O . ASP A 1 79 ? 6.946 2.249 -17.260 1.00 69.25 79 ASP A O 1
ATOM 633 N N . VAL A 1 80 ? 8.064 4.136 -16.751 1.00 71.12 80 VAL A N 1
ATOM 634 C CA . VAL A 1 80 ? 6.873 4.991 -16.671 1.00 71.12 80 VAL A CA 1
ATOM 635 C C . VAL A 1 80 ? 7.069 6.315 -17.394 1.00 71.12 80 VAL A C 1
ATOM 637 O O . VAL A 1 80 ? 8.076 7.002 -17.227 1.00 71.12 80 VAL A O 1
ATOM 640 N N . GLU A 1 81 ? 6.039 6.713 -18.133 1.00 73.00 81 GLU A N 1
ATOM 641 C CA . GLU A 1 81 ? 5.906 8.043 -18.718 1.00 73.00 81 GLU A CA 1
ATOM 642 C C . GLU A 1 81 ? 4.970 8.869 -17.836 1.00 73.00 81 GLU A C 1
ATOM 644 O O . GLU A 1 81 ? 3.857 8.439 -17.528 1.00 73.00 81 GLU A O 1
ATOM 649 N N . VAL A 1 82 ? 5.391 10.067 -17.436 1.00 71.69 82 VAL A N 1
ATOM 650 C CA . VAL A 1 82 ? 4.528 10.988 -16.689 1.00 71.69 82 VAL A CA 1
ATOM 651 C C . VAL A 1 82 ? 4.139 12.152 -17.573 1.00 71.69 82 VAL A C 1
ATOM 653 O O . VAL A 1 82 ? 4.980 12.808 -18.177 1.00 71.69 82 VAL A O 1
ATOM 656 N N . SER A 1 83 ? 2.834 12.382 -17.644 1.00 71.00 83 SER A N 1
ATOM 657 C CA . SER A 1 83 ? 2.218 13.463 -18.400 1.00 71.00 83 SER A CA 1
ATOM 658 C C . SER A 1 83 ? 1.292 14.251 -17.484 1.00 71.00 83 SER A C 1
ATOM 660 O O . SER A 1 83 ? 0.609 13.676 -16.639 1.00 71.00 83 SER A O 1
ATOM 662 N N . GLU A 1 84 ? 1.263 15.566 -17.636 1.00 66.44 84 GLU A N 1
ATOM 663 C CA . GLU A 1 84 ? 0.371 16.441 -16.880 1.00 66.44 84 GLU A CA 1
ATOM 664 C C . GLU A 1 84 ? -0.828 16.832 -17.751 1.00 66.44 84 GLU A C 1
ATOM 666 O O . GLU A 1 84 ? -0.695 17.073 -18.953 1.00 66.44 84 GLU A O 1
ATOM 671 N N . ASN A 1 85 ? -2.023 16.876 -17.165 1.00 63.47 85 ASN A N 1
ATOM 672 C CA . ASN A 1 85 ? -3.209 17.414 -17.818 1.00 63.47 85 ASN A CA 1
ATOM 673 C C . ASN A 1 85 ? -3.960 18.373 -16.880 1.00 63.47 85 ASN A C 1
ATOM 675 O O . ASN A 1 85 ? -3.640 18.503 -15.702 1.00 63.47 85 ASN A O 1
ATOM 679 N N . ARG A 1 86 ? -5.030 19.010 -17.379 1.00 58.31 86 ARG A N 1
ATOM 680 C CA . ARG A 1 86 ? -5.846 19.968 -16.600 1.00 58.31 86 ARG A CA 1
ATOM 681 C C . ARG A 1 86 ? -6.452 19.389 -15.310 1.00 58.31 86 ARG A C 1
ATOM 683 O O . ARG A 1 86 ? -6.907 20.145 -14.462 1.00 58.31 86 ARG A O 1
ATOM 690 N N . SER A 1 87 ? -6.503 18.064 -15.177 1.00 59.94 87 SER A N 1
ATOM 691 C CA . SER A 1 87 ? -7.045 17.351 -14.018 1.00 59.94 87 SER A CA 1
ATOM 692 C C . SER A 1 87 ? -5.976 16.770 -13.082 1.00 59.94 87 SER A C 1
ATOM 694 O O . SER A 1 87 ? -6.356 16.257 -12.029 1.00 59.94 87 SER A O 1
ATOM 696 N N . GLY A 1 88 ? -4.681 16.878 -13.400 1.00 62.97 88 GLY A N 1
ATOM 697 C CA . GLY A 1 88 ? -3.561 16.399 -12.581 1.00 62.97 88 GLY A CA 1
ATOM 698 C C . GLY A 1 88 ? -2.533 15.578 -13.368 1.00 62.97 88 GLY A C 1
ATOM 699 O O . GLY A 1 88 ? -2.461 15.646 -14.595 1.00 62.97 88 GLY A O 1
ATOM 700 N N . PHE A 1 89 ? -1.741 14.776 -12.654 1.00 64.06 89 PHE A N 1
ATOM 701 C CA . PHE A 1 89 ? -0.749 13.881 -13.252 1.00 64.06 89 PHE A CA 1
ATOM 702 C C . PHE A 1 89 ? -1.394 12.587 -13.762 1.00 64.06 89 PHE A C 1
ATOM 704 O O . PHE A 1 89 ? -2.095 11.890 -13.028 1.00 64.06 89 PHE A O 1
ATOM 711 N N . ILE A 1 90 ? -1.112 12.244 -15.017 1.00 67.62 90 ILE A N 1
ATOM 712 C CA . ILE A 1 90 ? -1.323 10.922 -15.600 1.00 67.62 90 ILE A CA 1
ATOM 713 C C . ILE A 1 90 ? 0.044 10.259 -15.688 1.00 67.62 90 ILE A C 1
ATOM 715 O O . ILE A 1 90 ? 0.880 10.617 -16.519 1.00 67.62 90 ILE A O 1
ATOM 719 N N . ILE A 1 91 ? 0.239 9.242 -14.864 1.00 71.00 91 ILE A N 1
ATOM 720 C CA . ILE A 1 91 ? 1.378 8.339 -14.980 1.00 71.00 91 ILE A CA 1
ATOM 721 C C . ILE A 1 91 ? 0.916 7.163 -15.836 1.00 71.00 91 ILE A C 1
ATOM 723 O O . ILE A 1 91 ? -0.091 6.523 -15.518 1.00 71.00 91 ILE A O 1
ATOM 727 N N . LYS A 1 92 ? 1.634 6.915 -16.929 1.00 72.19 92 LYS A N 1
ATOM 728 C CA . LYS A 1 92 ? 1.416 5.802 -17.841 1.00 72.19 92 LYS A CA 1
ATOM 729 C C . LYS A 1 92 ? 2.504 4.759 -17.636 1.00 72.19 92 LYS A C 1
ATOM 731 O O . LYS A 1 92 ? 3.690 5.044 -17.774 1.00 72.19 92 LYS A O 1
ATOM 736 N N . LEU A 1 93 ? 2.086 3.539 -17.336 1.00 70.88 93 LEU A N 1
ATOM 737 C CA . LEU A 1 93 ? 3.002 2.418 -17.122 1.00 70.88 93 LEU A CA 1
ATOM 738 C C . LEU A 1 93 ? 3.307 1.735 -18.441 1.00 70.88 93 LEU A C 1
ATOM 740 O O . LEU A 1 93 ? 2.369 1.421 -19.165 1.00 70.88 93 LEU A O 1
ATOM 744 N N . HIS A 1 94 ? 4.574 1.459 -18.734 1.00 70.81 94 HIS A N 1
ATOM 745 C CA . HIS A 1 94 ? 4.930 0.555 -19.817 1.00 70.81 94 HIS A CA 1
ATOM 746 C C . HIS A 1 94 ? 4.878 -0.882 -19.314 1.00 70.81 94 HIS A C 1
ATOM 748 O O . HIS A 1 94 ? 5.799 -1.370 -18.665 1.00 70.81 94 HIS A O 1
ATOM 754 N N . VAL A 1 95 ? 3.796 -1.580 -19.646 1.00 68.75 95 VAL A N 1
ATOM 755 C CA . VAL A 1 95 ? 3.597 -2.963 -19.210 1.00 68.75 95 VAL A CA 1
ATOM 756 C C . VAL A 1 95 ? 3.726 -3.907 -20.399 1.00 68.75 95 VAL A C 1
ATOM 758 O O . VAL A 1 95 ? 3.046 -3.722 -21.410 1.00 68.75 95 VAL A O 1
ATOM 761 N N . ALA A 1 96 ? 4.577 -4.927 -20.284 1.00 67.94 96 ALA A N 1
ATOM 762 C CA . ALA A 1 96 ? 4.599 -6.039 -21.229 1.00 67.94 96 ALA A CA 1
ATOM 763 C C . ALA A 1 96 ? 3.387 -6.949 -20.982 1.00 67.94 96 ALA A C 1
ATOM 765 O O . ALA A 1 96 ? 3.076 -7.281 -19.837 1.00 67.94 96 ALA A O 1
ATOM 766 N N . LYS A 1 97 ? 2.690 -7.361 -22.044 1.00 64.25 97 LYS A N 1
ATOM 767 C CA . LYS A 1 97 ? 1.538 -8.267 -21.928 1.00 64.25 97 LYS A CA 1
ATOM 768 C C . LYS A 1 97 ? 1.965 -9.616 -21.326 1.00 64.25 97 LYS A C 1
ATOM 770 O O . LYS A 1 97 ? 2.752 -10.331 -21.938 1.00 64.25 97 LYS A O 1
ATOM 775 N N . GLY A 1 98 ? 1.422 -9.985 -20.164 1.00 65.50 98 GLY A N 1
ATOM 776 C CA . GLY A 1 98 ? 1.800 -11.218 -19.468 1.00 65.50 98 GLY A CA 1
ATOM 777 C C . GLY A 1 98 ? 1.226 -11.341 -18.053 1.00 65.50 98 GLY A C 1
ATOM 778 O O . GLY A 1 98 ? 0.260 -10.670 -17.701 1.00 65.50 98 GLY A O 1
ATOM 779 N N . LYS A 1 99 ? 1.819 -12.225 -17.241 1.00 58.25 99 LYS A N 1
ATOM 780 C CA . LYS A 1 99 ? 1.323 -12.612 -15.904 1.00 58.25 99 LYS A CA 1
ATOM 781 C C . LYS A 1 99 ? 1.495 -11.518 -14.832 1.00 58.25 99 LYS A C 1
ATOM 783 O O . LYS A 1 99 ? 0.877 -11.604 -13.772 1.00 58.25 99 LYS A O 1
ATOM 788 N N . ASP A 1 100 ? 2.267 -10.473 -15.127 1.00 67.81 100 ASP A N 1
ATOM 789 C CA . ASP A 1 100 ? 2.668 -9.426 -14.173 1.00 67.81 100 ASP A CA 1
ATOM 790 C C . ASP A 1 100 ? 2.144 -8.033 -14.522 1.00 67.81 100 ASP A C 1
ATOM 792 O O . ASP A 1 100 ? 2.679 -7.020 -14.081 1.00 67.81 100 ASP A O 1
ATOM 796 N N . CYS A 1 101 ? 1.058 -7.971 -15.293 1.00 70.56 101 CYS A N 1
ATOM 797 C CA . CYS A 1 101 ? 0.358 -6.714 -15.498 1.00 70.56 101 CYS A CA 1
ATOM 798 C C . CYS A 1 101 ? -0.386 -6.301 -14.216 1.00 70.56 101 CYS A C 1
ATOM 800 O O . CYS A 1 101 ? -1.156 -7.115 -13.693 1.00 70.56 101 CYS A O 1
ATOM 802 N N . PRO A 1 102 ? -0.210 -5.055 -13.737 1.00 74.12 102 PRO A N 1
ATOM 803 C CA . PRO A 1 102 ? -1.028 -4.516 -12.661 1.00 74.12 102 PRO A CA 1
ATOM 804 C C . PRO A 1 102 ? -2.511 -4.555 -13.038 1.00 74.12 102 PRO A C 1
ATOM 806 O O . PRO A 1 102 ? -2.875 -4.495 -14.213 1.00 74.12 102 PRO A O 1
ATOM 809 N N . ASN A 1 103 ? -3.385 -4.647 -12.049 1.00 75.75 103 ASN A N 1
ATOM 810 C CA . ASN A 1 103 ? -4.831 -4.620 -12.211 1.00 75.75 103 ASN A CA 1
ATOM 811 C C . ASN A 1 103 ? -5.415 -3.351 -11.602 1.00 75.75 103 ASN A C 1
ATOM 813 O O . ASN A 1 103 ? -4.835 -2.722 -10.723 1.00 75.75 103 ASN A O 1
ATOM 817 N N . LYS A 1 104 ? -6.619 -2.978 -12.044 1.00 77.25 104 LYS A N 1
ATOM 818 C CA . LYS A 1 104 ? -7.371 -1.891 -11.409 1.00 77.25 104 LYS A CA 1
ATOM 819 C C . LYS A 1 104 ? -7.565 -2.185 -9.916 1.00 77.25 104 LYS A C 1
ATOM 821 O O . LYS A 1 104 ? -8.156 -3.211 -9.566 1.00 77.25 104 LYS A O 1
ATOM 826 N N . GLY A 1 105 ? -7.164 -1.230 -9.081 1.00 74.81 105 GLY A N 1
ATOM 827 C CA . GLY A 1 105 ? -7.188 -1.325 -7.623 1.00 74.81 105 GLY A CA 1
ATOM 828 C C . GLY A 1 105 ? -5.861 -1.750 -6.997 1.00 74.81 105 GLY A C 1
ATOM 829 O O . GLY A 1 105 ? -5.739 -1.623 -5.784 1.00 74.81 105 GLY A O 1
ATOM 830 N N . ASP A 1 106 ? -4.882 -2.195 -7.791 1.00 77.81 106 ASP A N 1
ATOM 831 C CA . ASP A 1 106 ? -3.544 -2.487 -7.279 1.00 77.81 106 ASP A CA 1
ATOM 832 C C . ASP A 1 106 ? -2.882 -1.196 -6.782 1.00 77.81 106 ASP A C 1
ATOM 834 O O . ASP A 1 106 ? -3.066 -0.114 -7.361 1.00 77.81 106 ASP A O 1
ATOM 838 N N . ILE A 1 107 ? -2.114 -1.333 -5.704 1.00 78.06 107 ILE A N 1
ATOM 839 C CA . ILE A 1 107 ? -1.328 -0.265 -5.096 1.00 78.06 107 ILE A CA 1
ATOM 840 C C . ILE A 1 107 ? 0.122 -0.440 -5.525 1.00 78.06 107 ILE A C 1
ATOM 842 O O . ILE A 1 107 ? 0.652 -1.549 -5.547 1.00 78.06 107 ILE A O 1
ATOM 846 N N . MET A 1 108 ? 0.760 0.657 -5.906 1.00 78.50 108 MET A N 1
ATOM 847 C CA . MET A 1 108 ? 2.121 0.655 -6.421 1.00 78.50 108 MET A CA 1
ATOM 848 C C . MET A 1 108 ? 2.898 1.823 -5.815 1.00 78.50 108 MET A C 1
ATOM 850 O O . MET A 1 108 ? 2.308 2.809 -5.373 1.00 78.50 108 MET A O 1
ATOM 854 N N . LEU A 1 109 ? 4.222 1.720 -5.801 1.00 78.62 109 LEU A N 1
ATOM 855 C CA . LEU A 1 109 ? 5.110 2.764 -5.291 1.00 78.62 109 LEU A CA 1
ATOM 856 C C . LEU A 1 109 ? 5.862 3.405 -6.445 1.00 78.62 109 LEU A C 1
ATOM 858 O O . LEU A 1 109 ? 6.597 2.731 -7.166 1.00 78.62 109 LEU A O 1
ATOM 862 N N . LEU A 1 110 ? 5.674 4.706 -6.627 1.00 76.94 110 LEU A N 1
ATOM 863 C CA . LEU A 1 110 ? 6.344 5.487 -7.655 1.00 76.94 110 LEU A CA 1
ATOM 864 C C . LEU A 1 110 ? 7.541 6.201 -7.051 1.00 76.94 110 LEU A C 1
ATOM 866 O O . LEU A 1 110 ? 7.352 7.124 -6.266 1.00 76.94 110 LEU A O 1
ATOM 870 N N . SER A 1 111 ? 8.746 5.814 -7.469 1.00 75.50 111 SER A N 1
ATOM 871 C CA . SER A 1 111 ? 9.977 6.533 -7.141 1.00 75.50 111 SER A CA 1
ATOM 872 C C . SER A 1 111 ? 10.392 7.446 -8.295 1.00 75.50 111 SER A C 1
ATOM 874 O O . SER A 1 111 ? 10.332 7.075 -9.476 1.00 75.50 111 SER A O 1
ATOM 876 N N . SER A 1 112 ? 10.855 8.648 -7.950 1.00 68.44 112 SER A N 1
ATOM 877 C CA . SER A 1 112 ? 11.397 9.610 -8.918 1.00 68.44 112 SER A CA 1
ATOM 878 C C . SER A 1 112 ? 12.670 9.111 -9.617 1.00 68.44 112 SER A C 1
ATOM 880 O O . SER A 1 112 ? 12.991 9.553 -10.723 1.00 68.44 112 SER A O 1
ATOM 882 N N . ARG A 1 113 ? 13.376 8.149 -9.013 1.00 66.62 113 ARG A N 1
ATOM 883 C CA . ARG A 1 113 ? 14.630 7.572 -9.516 1.00 66.62 113 ARG A CA 1
ATOM 884 C C . ARG A 1 113 ? 14.492 6.067 -9.716 1.00 66.62 113 ARG A C 1
ATOM 886 O O . ARG A 1 113 ? 13.559 5.447 -9.216 1.00 66.62 113 ARG A O 1
ATOM 893 N N . GLU A 1 114 ? 15.415 5.469 -10.467 1.00 67.88 114 GLU A N 1
ATOM 894 C CA . GLU A 1 114 ? 15.509 4.010 -10.655 1.00 67.88 114 GLU A CA 1
ATOM 895 C C . GLU A 1 114 ? 16.027 3.307 -9.388 1.00 67.88 114 GLU A C 1
ATOM 897 O O . GLU A 1 114 ? 16.956 2.502 -9.434 1.00 67.88 114 GLU A O 1
ATOM 902 N N . SER A 1 115 ? 15.452 3.649 -8.236 1.00 70.25 115 SER A N 1
ATOM 903 C CA . SER A 1 115 ? 15.802 3.069 -6.950 1.00 70.25 115 SER A CA 1
ATOM 904 C C . SER A 1 115 ? 15.358 1.607 -6.938 1.00 70.25 115 SER A C 1
ATOM 906 O O . SER A 1 115 ? 14.206 1.282 -7.231 1.00 70.25 115 SER A O 1
ATOM 908 N N . LYS A 1 116 ? 16.292 0.718 -6.607 1.00 73.12 116 LYS A N 1
ATOM 909 C CA . LYS A 1 116 ? 16.106 -0.741 -6.602 1.00 73.12 116 LYS A CA 1
ATOM 910 C C . LYS A 1 116 ? 16.001 -1.314 -5.191 1.00 73.12 116 LYS A C 1
ATOM 912 O O . LYS A 1 116 ? 15.990 -2.524 -5.030 1.00 73.12 116 LYS A O 1
ATOM 917 N N . SER A 1 117 ? 15.972 -0.464 -4.170 1.00 77.50 117 SER A N 1
ATOM 918 C CA . SER A 1 117 ? 15.789 -0.883 -2.783 1.00 77.50 117 SER A CA 1
ATOM 919 C C . SER A 1 117 ? 15.253 0.257 -1.923 1.00 77.50 117 SER A C 1
ATOM 921 O O . SER A 1 117 ? 15.435 1.435 -2.249 1.00 77.50 117 SER A O 1
ATOM 923 N N . ARG A 1 118 ? 14.644 -0.095 -0.787 1.00 82.69 118 ARG A N 1
ATOM 924 C CA . ARG A 1 118 ? 14.224 0.844 0.264 1.00 82.69 118 ARG A CA 1
ATOM 925 C C . ARG A 1 118 ? 15.356 1.783 0.695 1.00 82.69 118 ARG A C 1
ATOM 927 O O . ARG A 1 118 ? 15.152 2.992 0.755 1.00 82.69 118 ARG A O 1
ATOM 934 N N . ASP A 1 119 ? 16.559 1.254 0.913 1.00 82.69 119 ASP A N 1
ATOM 935 C CA . ASP A 1 119 ? 17.726 2.050 1.318 1.00 82.69 119 ASP A CA 1
ATOM 936 C C . ASP A 1 119 ? 18.122 3.100 0.278 1.00 82.69 119 ASP A C 1
ATOM 938 O O . ASP A 1 119 ? 18.548 4.199 0.631 1.00 82.69 119 ASP A O 1
ATOM 942 N N . GLN A 1 120 ? 18.000 2.776 -1.013 1.00 79.81 120 GLN A N 1
ATOM 943 C CA . GLN A 1 120 ? 18.259 3.744 -2.079 1.00 79.81 120 GLN A CA 1
ATOM 944 C C . GLN A 1 120 ? 17.193 4.836 -2.098 1.00 79.81 120 GLN A C 1
ATOM 946 O O . GLN A 1 120 ? 17.544 6.004 -2.201 1.00 79.81 120 GLN A O 1
ATOM 951 N N . ILE A 1 121 ? 15.919 4.475 -1.917 1.00 78.94 121 ILE A N 1
ATOM 952 C CA . ILE A 1 121 ? 14.826 5.452 -1.825 1.00 78.94 121 ILE A CA 1
ATOM 953 C C . ILE A 1 121 ? 15.066 6.410 -0.651 1.00 78.94 121 ILE A C 1
ATOM 955 O O . ILE A 1 121 ? 14.923 7.617 -0.815 1.00 78.94 121 ILE A O 1
ATOM 959 N N . LEU A 1 122 ? 15.479 5.896 0.512 1.00 82.50 122 LEU A N 1
ATOM 960 C CA . LEU A 1 122 ? 15.807 6.718 1.682 1.00 82.50 122 LEU A CA 1
ATOM 961 C C . LEU A 1 122 ? 16.999 7.656 1.436 1.00 82.50 122 LEU A C 1
ATOM 963 O O . LEU A 1 122 ? 16.972 8.795 1.890 1.00 82.50 122 LEU A O 1
ATOM 967 N N . LYS A 1 123 ? 18.030 7.198 0.714 1.00 82.12 123 LYS A N 1
ATOM 968 C CA . LYS A 1 123 ? 19.197 8.021 0.344 1.00 82.12 123 LYS A CA 1
ATOM 969 C C . LYS A 1 123 ? 18.881 9.076 -0.717 1.00 82.12 123 LYS A C 1
ATOM 971 O O . LYS A 1 123 ? 19.554 10.098 -0.759 1.00 82.12 123 LYS A O 1
ATOM 976 N N . ASP A 1 124 ? 17.879 8.832 -1.556 1.00 73.75 124 ASP A N 1
ATOM 977 C CA . ASP A 1 124 ? 17.382 9.752 -2.585 1.00 73.75 124 ASP A CA 1
ATOM 978 C C . ASP A 1 124 ? 16.331 10.744 -2.028 1.00 73.75 124 ASP A C 1
ATOM 980 O O . ASP A 1 124 ? 15.403 11.145 -2.736 1.00 73.75 124 ASP A O 1
ATOM 984 N N . ASP A 1 125 ? 16.442 11.110 -0.747 1.00 68.81 125 ASP A N 1
ATOM 985 C CA . ASP A 1 125 ? 15.509 11.972 -0.002 1.00 68.81 125 ASP A CA 1
ATOM 986 C C . ASP A 1 125 ? 14.045 11.492 0.003 1.00 68.81 125 ASP A C 1
ATOM 988 O O . ASP A 1 125 ? 13.115 12.264 0.236 1.00 68.81 125 ASP A O 1
ATOM 992 N N . GLY A 1 126 ? 13.804 10.200 -0.233 1.00 64.00 126 GLY A N 1
ATOM 993 C CA . GLY A 1 126 ? 12.476 9.612 -0.098 1.00 64.00 126 GLY A CA 1
ATOM 994 C C . GLY A 1 126 ? 11.455 10.137 -1.104 1.00 64.00 126 GLY A C 1
ATOM 995 O O . GLY A 1 126 ? 10.264 10.104 -0.801 1.00 64.00 126 GLY A O 1
ATOM 996 N N . LEU A 1 127 ? 11.887 10.606 -2.284 1.00 69.94 127 LEU A N 1
ATOM 997 C CA . LEU A 1 127 ? 11.006 11.047 -3.375 1.00 69.94 127 LEU A CA 1
ATOM 998 C C . LEU A 1 127 ? 10.237 9.861 -3.984 1.00 69.94 127 LEU A C 1
ATOM 1000 O O . LEU A 1 127 ? 10.481 9.440 -5.121 1.00 69.94 127 LEU A O 1
ATOM 1004 N N . CYS A 1 128 ? 9.317 9.322 -3.191 1.00 76.69 128 CYS A N 1
ATOM 1005 C CA . CYS A 1 128 ? 8.474 8.179 -3.465 1.00 76.69 128 CYS A CA 1
ATOM 1006 C C . CYS A 1 128 ? 7.041 8.478 -3.016 1.00 76.69 128 CYS A C 1
ATOM 1008 O O . CYS A 1 128 ? 6.810 9.151 -2.012 1.00 76.69 128 CYS A O 1
ATOM 1010 N N . THR A 1 129 ? 6.065 7.978 -3.761 1.00 78.25 129 THR A N 1
ATOM 1011 C CA . THR A 1 129 ? 4.647 8.162 -3.452 1.00 78.25 129 THR A CA 1
ATOM 1012 C C . THR A 1 129 ? 3.856 6.894 -3.751 1.00 78.25 129 THR A C 1
ATOM 1014 O O . THR A 1 129 ? 4.212 6.126 -4.648 1.00 78.25 129 THR A O 1
ATOM 1017 N N . ILE A 1 130 ? 2.787 6.660 -2.991 1.00 79.75 130 ILE A N 1
ATOM 1018 C CA . ILE A 1 130 ? 1.868 5.549 -3.231 1.00 79.75 130 ILE A CA 1
ATOM 1019 C C . ILE A 1 130 ? 0.871 5.978 -4.309 1.00 79.75 130 ILE A C 1
ATOM 1021 O O . ILE A 1 130 ? 0.281 7.056 -4.253 1.00 79.75 130 ILE A O 1
ATOM 1025 N N . VAL A 1 131 ? 0.662 5.114 -5.295 1.00 78.81 131 VAL A N 1
ATOM 1026 C CA . VAL A 1 131 ? -0.311 5.309 -6.370 1.00 78.81 131 VAL A CA 1
ATOM 1027 C C . VAL A 1 131 ? -1.250 4.117 -6.451 1.00 78.81 131 VAL A C 1
ATOM 1029 O O . VAL A 1 131 ? -0.882 2.991 -6.123 1.00 78.81 131 VAL A O 1
ATOM 1032 N N . VAL A 1 132 ? -2.468 4.354 -6.935 1.00 79.19 132 VAL A N 1
ATOM 1033 C CA . VAL A 1 132 ? -3.449 3.293 -7.197 1.00 79.19 132 VAL A CA 1
ATOM 1034 C C . VAL A 1 132 ? -3.794 3.254 -8.677 1.00 79.19 132 VAL A C 1
ATOM 1036 O O . VAL A 1 132 ? -4.027 4.291 -9.310 1.00 79.19 132 VAL A O 1
ATOM 1039 N N . VAL A 1 133 ? -3.885 2.047 -9.229 1.00 76.75 133 VAL A N 1
ATOM 1040 C CA . VAL A 1 133 ? -4.298 1.8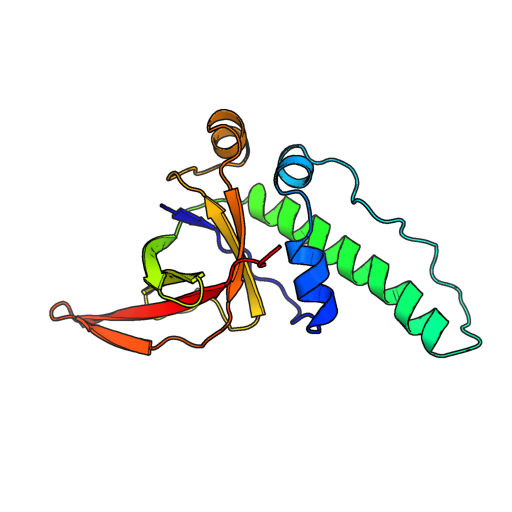11 -10.616 1.00 76.75 133 VAL A CA 1
ATOM 1041 C C . VAL A 1 133 ? -5.794 2.096 -10.777 1.00 76.75 133 VAL A C 1
ATOM 1043 O O . VAL A 1 133 ? -6.643 1.378 -10.243 1.00 76.75 133 VAL A O 1
ATOM 1046 N N . LYS A 1 134 ? -6.142 3.144 -11.538 1.00 73.12 134 LYS A N 1
ATOM 1047 C CA . LYS A 1 134 ? -7.535 3.595 -11.729 1.00 73.12 134 LYS A CA 1
ATOM 1048 C C . LYS A 1 134 ? -8.215 2.982 -12.950 1.00 73.12 134 LYS A C 1
ATOM 1050 O O . LYS A 1 134 ? -9.407 2.673 -12.871 1.00 73.12 134 LYS A O 1
ATOM 1055 N N . ASN A 1 135 ? -7.496 2.819 -14.064 1.00 69.00 135 ASN A N 1
ATOM 1056 C CA . ASN A 1 135 ? -8.078 2.362 -15.329 1.00 69.00 135 ASN A CA 1
ATOM 1057 C C . ASN A 1 135 ? -7.287 1.216 -15.975 1.00 69.00 135 ASN A C 1
ATOM 1059 O O . ASN A 1 135 ? -6.068 1.130 -15.835 1.00 69.00 135 ASN A O 1
ATOM 1063 N N . THR A 1 136 ? -8.011 0.343 -16.676 1.00 59.81 136 THR A N 1
ATOM 1064 C CA . THR A 1 136 ? -7.469 -0.825 -17.373 1.00 59.81 136 THR A CA 1
ATOM 1065 C C . THR A 1 136 ? -6.756 -0.447 -18.662 1.00 59.81 136 THR A C 1
ATOM 1067 O O . THR A 1 136 ? -7.115 0.506 -19.350 1.00 59.81 136 THR A O 1
ATOM 1070 N N . THR A 1 137 ? -5.740 -1.244 -18.959 1.00 58.41 137 THR A N 1
ATOM 1071 C CA . THR A 1 137 ? -4.726 -1.049 -19.982 1.00 58.41 137 THR A CA 1
ATOM 1072 C C . THR A 1 137 ? -5.296 -0.845 -21.386 1.00 58.41 137 THR A C 1
ATOM 1074 O O . THR A 1 137 ? -6.016 -1.706 -21.893 1.00 58.41 137 THR A O 1
ATOM 1077 N N . LEU A 1 138 ? -4.908 0.245 -22.055 1.00 60.91 138 LEU A N 1
ATOM 1078 C CA . LEU A 1 138 ? -5.023 0.348 -23.514 1.00 60.91 138 LEU A CA 1
ATOM 1079 C C . LEU A 1 138 ? -3.795 -0.318 -24.133 1.00 60.91 138 LEU A C 1
ATOM 1081 O O . LEU A 1 138 ? -2.679 0.173 -23.968 1.00 60.91 138 LEU A O 1
ATOM 1085 N N . TRP A 1 139 ? -4.001 -1.448 -24.806 1.00 62.25 139 TRP A N 1
ATOM 1086 C CA . TRP A 1 139 ? -2.945 -2.196 -25.488 1.00 62.25 139 TRP A CA 1
ATOM 1087 C C . TRP A 1 139 ? -2.702 -1.634 -26.885 1.00 62.25 139 TRP A C 1
ATOM 1089 O O . TRP A 1 139 ? -3.651 -1.423 -27.637 1.00 62.25 139 TRP A O 1
ATOM 1099 N N . TYR A 1 140 ? -1.439 -1.459 -27.254 1.00 60.75 140 TYR A N 1
ATOM 1100 C CA . TYR A 1 140 ? -1.030 -1.156 -28.619 1.00 60.75 140 TYR A CA 1
ATOM 1101 C C . TYR A 1 140 ? 0.153 -2.051 -29.000 1.00 60.75 140 TYR A C 1
ATOM 1103 O O . TYR A 1 140 ? 1.032 -2.362 -28.192 1.00 60.75 140 TYR A O 1
ATOM 1111 N N . GLU A 1 141 ? 0.128 -2.531 -30.235 1.00 54.91 141 GLU A N 1
ATOM 1112 C CA . GLU A 1 141 ? 1.136 -3.433 -30.782 1.00 54.91 141 GLU A CA 1
ATOM 1113 C C . GLU A 1 141 ? 2.187 -2.575 -31.492 1.00 54.91 141 GLU A C 1
ATOM 1115 O O . GLU A 1 141 ? 1.853 -1.754 -32.349 1.00 54.91 141 GLU A O 1
ATOM 1120 N N . ARG A 1 142 ? 3.451 -2.683 -31.074 1.00 58.28 142 ARG A N 1
ATOM 1121 C CA . ARG A 1 142 ? 4.564 -2.007 -31.752 1.00 58.28 142 ARG A CA 1
ATOM 1122 C C . ARG A 1 142 ? 5.007 -2.822 -32.970 1.00 58.28 142 ARG A C 1
ATOM 1124 O O . ARG A 1 142 ? 4.697 -4.002 -33.095 1.00 58.28 142 ARG A O 1
ATOM 1131 N N . SER A 1 143 ? 5.787 -2.192 -33.848 1.00 54.94 143 SER A N 1
ATOM 1132 C CA . SER A 1 143 ? 6.374 -2.818 -35.044 1.00 54.94 143 SER A CA 1
ATOM 1133 C C . SER A 1 143 ? 7.328 -3.985 -34.747 1.00 54.94 143 SER A C 1
ATOM 1135 O O . SER A 1 143 ? 7.632 -4.759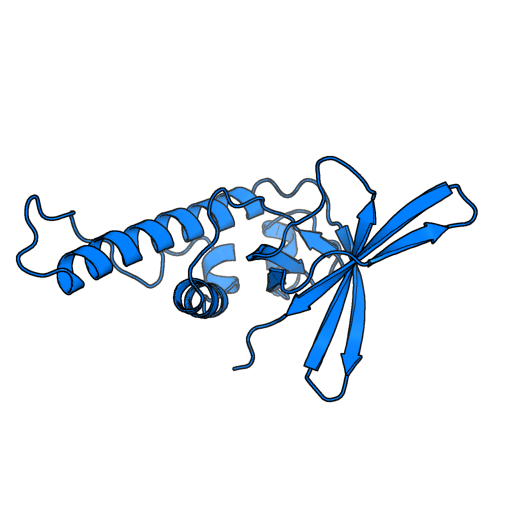 -35.646 1.00 54.94 143 SER A O 1
ATOM 1137 N N . ASP A 1 144 ? 7.790 -4.121 -33.502 1.00 62.75 144 ASP A N 1
ATOM 1138 C CA . ASP A 1 144 ? 8.612 -5.233 -33.009 1.00 62.75 144 ASP A CA 1
ATOM 1139 C C . ASP A 1 144 ? 7.774 -6.396 -32.433 1.00 62.75 144 ASP A C 1
ATOM 1141 O O . ASP A 1 144 ? 8.313 -7.270 -31.756 1.00 62.75 144 ASP A O 1
ATOM 1145 N N . ASN A 1 145 ? 6.453 -6.406 -32.668 1.00 55.72 145 ASN A N 1
ATOM 1146 C CA . ASN A 1 145 ? 5.471 -7.342 -32.101 1.00 55.72 145 ASN A CA 1
ATOM 1147 C C . ASN A 1 145 ? 5.392 -7.342 -30.562 1.00 55.72 145 ASN A C 1
ATOM 1149 O O . ASN A 1 145 ? 4.705 -8.185 -29.973 1.00 55.72 145 ASN A O 1
ATOM 1153 N N . SER A 1 146 ? 6.037 -6.390 -29.879 1.00 56.53 146 SER A N 1
ATOM 1154 C CA . SER A 1 146 ? 5.846 -6.215 -28.444 1.00 56.53 146 SER A CA 1
ATOM 1155 C C . SER A 1 146 ? 4.477 -5.581 -28.175 1.00 56.53 146 SER A C 1
ATOM 1157 O O . SER A 1 146 ? 4.098 -4.554 -28.746 1.00 56.53 146 SER A O 1
ATOM 1159 N N . LYS A 1 147 ? 3.703 -6.213 -27.285 1.00 53.09 147 LYS A N 1
ATOM 1160 C CA . LYS A 1 147 ? 2.444 -5.655 -26.776 1.00 53.09 147 LYS A CA 1
ATOM 1161 C C . LYS A 1 147 ? 2.755 -4.855 -25.531 1.00 53.09 147 LYS A C 1
ATOM 1163 O O . LYS A 1 147 ? 2.954 -5.432 -24.459 1.00 53.09 147 LYS A O 1
ATOM 1168 N N . ARG A 1 148 ? 2.801 -3.536 -25.699 1.00 59.94 148 ARG A N 1
ATOM 1169 C CA . ARG A 1 148 ? 2.842 -2.597 -24.584 1.00 59.94 148 ARG A CA 1
ATOM 1170 C C . ARG A 1 148 ? 1.450 -2.050 -24.358 1.00 59.94 148 ARG A C 1
ATOM 1172 O O . ARG A 1 148 ? 0.653 -1.905 -25.283 1.00 59.94 148 ARG A O 1
ATOM 1179 N N . GLY A 1 149 ? 1.137 -1.781 -23.110 1.00 55.06 149 GLY A N 1
ATOM 1180 C CA . GLY A 1 149 ? -0.100 -1.115 -22.782 1.00 55.06 149 GLY A CA 1
ATOM 1181 C C . GLY A 1 149 ? 0.136 -0.056 -21.733 1.00 55.06 149 GLY A C 1
ATOM 1182 O O . GLY A 1 149 ? 1.061 -0.195 -20.940 1.00 55.06 149 GLY A O 1
ATOM 1183 N N . TRP A 1 150 ? -0.682 0.992 -21.771 1.00 56.75 150 TRP A N 1
ATOM 1184 C CA . TRP A 1 150 ? -0.616 2.099 -20.825 1.00 56.75 150 TRP A CA 1
ATOM 1185 C C . TRP A 1 150 ? -1.695 1.946 -19.766 1.00 56.75 150 TRP A C 1
ATOM 1187 O O . TRP A 1 150 ? -2.856 1.695 -20.098 1.00 56.75 150 TRP A O 1
ATOM 1197 N N . MET A 1 151 ? -1.329 2.153 -18.505 1.00 62.69 151 MET A N 1
ATOM 1198 C CA . MET A 1 151 ? -2.271 2.195 -17.384 1.00 62.69 151 MET A CA 1
ATOM 1199 C C . MET A 1 151 ? -2.229 3.565 -16.739 1.00 62.69 151 MET A C 1
ATOM 1201 O O . MET A 1 151 ? -1.143 4.094 -16.540 1.00 62.69 151 MET A O 1
ATOM 1205 N N . THR A 1 152 ? -3.390 4.116 -16.395 1.00 60.62 152 THR A N 1
ATOM 1206 C CA . THR A 1 152 ? -3.469 5.363 -15.632 1.00 60.62 152 THR A CA 1
ATOM 1207 C C . THR A 1 152 ? -3.497 5.045 -14.148 1.00 60.62 152 THR A C 1
ATOM 1209 O O . THR A 1 152 ? -4.432 4.394 -13.662 1.00 60.62 152 THR A O 1
ATOM 1212 N N . VAL A 1 153 ? -2.503 5.550 -13.427 1.00 63.75 153 VAL A N 1
ATOM 1213 C CA . VAL A 1 153 ? -2.530 5.611 -11.964 1.00 63.75 153 VAL A CA 1
ATOM 1214 C C . VAL A 1 153 ? -2.824 7.044 -11.521 1.00 63.75 153 VAL A C 1
ATOM 1216 O O . VAL A 1 153 ? -2.508 7.998 -12.234 1.00 63.75 153 VAL A O 1
ATOM 1219 N N . SER A 1 154 ? -3.466 7.199 -10.368 1.00 64.25 154 SER A N 1
ATOM 1220 C CA . SER A 1 154 ? -3.734 8.510 -9.772 1.00 64.25 154 SER A CA 1
ATOM 1221 C C . SER A 1 154 ? -3.010 8.650 -8.446 1.00 64.25 154 SER A C 1
ATOM 1223 O O . SER A 1 154 ? -3.031 7.719 -7.637 1.00 64.25 154 SER A O 1
ATOM 1225 N N . LEU A 1 155 ? -2.477 9.842 -8.210 1.00 64.19 155 LEU A N 1
ATOM 1226 C CA . LEU A 1 155 ? -2.083 10.301 -6.886 1.00 64.19 155 LEU A CA 1
ATOM 1227 C C . LEU A 1 155 ? -3.329 10.687 -6.091 1.00 64.19 155 LEU A C 1
ATOM 1229 O O . LEU A 1 155 ? -4.358 11.058 -6.673 1.00 64.19 155 LEU A O 1
ATOM 1233 N N . TRP A 1 156 ? -3.234 10.634 -4.768 1.00 52.81 156 TRP A N 1
ATOM 1234 C CA . TRP A 1 156 ? -4.206 11.350 -3.960 1.00 52.81 156 TRP A CA 1
ATOM 1235 C C . TRP A 1 156 ? -4.006 12.849 -4.162 1.00 52.81 156 TRP A C 1
ATOM 1237 O O . TRP A 1 156 ? -2.886 13.352 -4.103 1.00 52.81 156 TRP A O 1
ATOM 1247 N N . LYS A 1 157 ? -5.097 13.556 -4.460 1.00 47.53 157 LYS A N 1
ATOM 1248 C CA . LYS A 1 157 ? -5.135 15.007 -4.326 1.00 47.53 157 LYS A CA 1
ATOM 1249 C C . LYS A 1 157 ? -5.406 15.309 -2.859 1.00 47.53 157 LYS A C 1
ATOM 1251 O O . LYS A 1 157 ? -6.518 15.039 -2.407 1.00 47.53 157 LYS A O 1
ATOM 1256 N N . SER A 1 158 ? -4.397 15.820 -2.156 1.00 36.91 158 SER A N 1
ATOM 1257 C CA . SER A 1 158 ? -4.618 16.616 -0.946 1.00 36.91 158 SER A CA 1
ATOM 1258 C C . SER A 1 158 ? -5.417 17.866 -1.292 1.00 36.91 158 SER A C 1
ATOM 1260 O O . SER A 1 158 ? -5.046 18.490 -2.317 1.00 36.91 158 SER A O 1
#

Radius of gyration: 17.26 Å; chains: 1; bounding box: 43×33×56 Å

Foldseek 3Di:
DFKQFQFDPDQDDPVLVLVVQPDDLVCLLVPHDDPDDQDDDDPDDPDVVSVCVNVSVVVVVVVSVSVSVSQAVQAFTFDWDWDADPVGIWIWTWDWPDDPDDDQRGKMKDAPDRDRHSVSCVVVVVRIGIKGFHDDWDWDQDPVRTITTITTIDRDDD

pLDDT: mean 72.12, std 13.46, range [36.91, 91.38]

Organism: NCBI:txid206008

Secondary structure (DSSP, 8-state):
-EEEE---SS---HHHHHHHHTS-HHHHHTTPPPSS--PPPPS--SSHHHHHHHHHHHHHHHHHHHHHHHHHS---PEEEEEEEETTEEEEEE-EESSTT---TT-EEEEESS---SHHHHHHTTT-EEEEEE-S--EEEE-TTS-EEEE-EEE----

Sequence (158 aa):
MALLAGKMLHKPKQYLVEEVLSWSVHDILIQKPPPFMVETIPTEFKIGVDYSKAFHNLILLEIWHNICSAMDDISSGMDVEVSENRSGFIIKLHVAKGKDCPNKGDIMLLSSRESKSRDQILKDDGLCTIVVVKNTTLWYERSDNSKRGWMTVSLWKS